Protein AF-A0A7I7JXG0-F1 (afdb_monomer_lite)

Radius of gyration: 19.84 Å; chains: 1; bounding box: 59×26×58 Å

Foldseek 3Di:
DFKFAAPCPVPDPVVLLVVLLQVLQPPPVWVKHWDDWDDDRVRRMIDTDMDGPDPVSVQSSCVRSVRGGPDDDPPDDDDDDPCNVVVCCVVPVPPPPPPDPDPPPPDD

pLDDT: mean 82.3, std 15.17, range [45.47, 96.81]

Organism: NCBI:txid39688

Structure (mmCIF, N/CA/C/O backbone):
data_AF-A0A7I7JXG0-F1
#
_entry.id   AF-A0A7I7JXG0-F1
#
loop_
_atom_site.group_PDB
_atom_site.id
_atom_site.type_symbol
_atom_site.label_atom_id
_atom_site.label_alt_id
_atom_site.label_comp_id
_atom_site.label_asym_id
_atom_site.label_entity_id
_atom_site.label_seq_id
_atom_site.pdbx_PDB_ins_code
_atom_site.Cartn_x
_atom_site.Cartn_y
_atom_site.Cartn_z
_atom_site.occupancy
_atom_site.B_iso_or_equiv
_atom_site.auth_seq_id
_atom_site.auth_comp_id
_atom_site.auth_asym_id
_atom_site.auth_atom_id
_atom_site.pdbx_PDB_model_num
ATOM 1 N N . MET A 1 1 ? -2.911 -5.698 1.571 1.00 94.81 1 MET A N 1
ATOM 2 C CA . MET A 1 1 ? -2.144 -5.043 0.491 1.00 94.81 1 MET A CA 1
ATOM 3 C C . MET A 1 1 ? -2.990 -3.926 -0.074 1.00 94.81 1 MET A C 1
ATOM 5 O O . MET A 1 1 ? -4.182 -4.143 -0.257 1.00 94.81 1 MET A O 1
ATOM 9 N N . ALA A 1 2 ? -2.398 -2.764 -0.298 1.00 96.81 2 ALA A N 1
ATOM 10 C CA . ALA A 1 2 ? -3.034 -1.638 -0.958 1.00 96.81 2 ALA A CA 1
ATOM 11 C C . ALA A 1 2 ? -2.392 -1.424 -2.329 1.00 96.81 2 ALA A C 1
ATOM 13 O O . ALA A 1 2 ? -1.179 -1.580 -2.473 1.00 96.81 2 ALA A O 1
ATOM 14 N N . GLU A 1 3 ? -3.215 -1.071 -3.301 1.00 96.19 3 GLU A N 1
ATOM 15 C CA . GLU A 1 3 ? -2.823 -0.726 -4.662 1.00 96.19 3 GLU A CA 1
ATOM 16 C C . GLU A 1 3 ? -3.266 0.714 -4.896 1.00 96.19 3 GLU A C 1
ATOM 18 O O . GLU A 1 3 ? -4.422 1.046 -4.611 1.00 96.19 3 GLU A O 1
ATOM 23 N N . CYS A 1 4 ? -2.365 1.566 -5.382 1.00 93.50 4 CYS A N 1
ATOM 24 C CA . CYS A 1 4 ? -2.734 2.900 -5.834 1.00 93.50 4 CYS A CA 1
ATOM 25 C C . CYS A 1 4 ? -2.145 3.214 -7.209 1.00 93.50 4 CYS A C 1
ATOM 27 O O . CYS A 1 4 ? -0.945 3.066 -7.452 1.00 93.50 4 CYS A O 1
ATOM 29 N N . TYR A 1 5 ? -3.017 3.646 -8.109 1.00 90.94 5 TYR A N 1
ATOM 30 C CA . TYR A 1 5 ? -2.682 4.184 -9.407 1.00 90.94 5 TYR A CA 1
ATOM 31 C C . TYR A 1 5 ? -2.262 5.643 -9.246 1.00 90.94 5 TYR A C 1
ATOM 33 O O . TYR A 1 5 ? -2.947 6.469 -8.632 1.00 90.94 5 TYR A O 1
ATOM 41 N N . ARG A 1 6 ? -1.094 5.971 -9.784 1.00 84.38 6 ARG A N 1
ATOM 42 C CA . ARG A 1 6 ? -0.509 7.303 -9.702 1.00 84.38 6 ARG A CA 1
ATOM 43 C C . ARG A 1 6 ? 0.028 7.682 -11.069 1.00 84.38 6 ARG A C 1
ATOM 45 O O . ARG A 1 6 ? 1.146 7.286 -11.404 1.00 84.38 6 ARG A O 1
ATOM 52 N N . PRO A 1 7 ? -0.743 8.470 -11.837 1.00 71.69 7 PRO A N 1
ATOM 53 C CA . PRO A 1 7 ? -0.264 8.963 -13.110 1.00 71.69 7 PRO A CA 1
ATOM 54 C C . PRO A 1 7 ? 1.039 9.724 -12.873 1.00 71.69 7 PRO A C 1
ATOM 56 O O . PRO A 1 7 ? 1.177 10.448 -11.884 1.00 71.69 7 PRO A O 1
ATOM 59 N N . GLN A 1 8 ? 2.020 9.503 -13.743 1.00 66.19 8 GLN A N 1
ATOM 60 C CA . GLN A 1 8 ? 3.384 9.978 -13.550 1.00 66.19 8 GLN A CA 1
ATOM 61 C C . GLN A 1 8 ? 4.012 9.470 -12.245 1.00 66.19 8 GLN A C 1
ATOM 63 O O . GLN A 1 8 ? 4.596 10.245 -11.491 1.00 66.19 8 GLN A O 1
ATOM 68 N N . LEU A 1 9 ? 4.044 8.151 -12.030 1.00 66.75 9 LEU A N 1
ATOM 69 C CA . LEU A 1 9 ? 4.912 7.501 -11.027 1.00 66.75 9 LEU A CA 1
ATOM 70 C C . LEU A 1 9 ? 6.431 7.686 -11.326 1.00 66.75 9 LEU A C 1
ATOM 72 O O . LEU A 1 9 ? 7.281 6.966 -10.817 1.00 66.75 9 LEU A O 1
ATOM 76 N N . ALA A 1 10 ? 6.764 8.688 -12.147 1.00 58.22 10 ALA A N 1
ATOM 77 C CA . ALA A 1 10 ? 7.995 9.473 -12.154 1.00 58.22 10 ALA A CA 1
ATOM 78 C C . ALA A 1 10 ? 7.980 10.627 -11.114 1.00 58.22 10 ALA A C 1
ATOM 80 O O . ALA A 1 10 ? 8.768 11.565 -11.227 1.00 58.22 10 ALA A O 1
ATOM 81 N N . GLY A 1 11 ? 7.044 10.596 -10.156 1.00 57.19 11 GLY A N 1
ATOM 82 C CA . GLY A 1 11 ? 6.933 11.510 -9.018 1.00 57.19 11 GLY A CA 1
ATOM 83 C C . GLY A 1 11 ? 8.067 11.329 -7.994 1.00 57.19 11 GLY A C 1
ATOM 84 O O . GLY A 1 11 ? 9.161 10.916 -8.382 1.00 57.19 11 GLY A O 1
ATOM 85 N N . PRO A 1 12 ? 7.859 11.659 -6.700 1.00 54.81 12 PRO A N 1
ATOM 86 C CA . PRO A 1 12 ? 8.923 11.572 -5.700 1.00 54.81 12 PRO A CA 1
ATOM 87 C C . PRO A 1 12 ? 9.588 10.186 -5.732 1.00 54.81 12 PRO A C 1
ATOM 89 O O . PRO A 1 12 ? 8.891 9.199 -6.001 1.00 54.81 12 PRO A O 1
ATOM 92 N N . PRO A 1 13 ? 10.915 10.092 -5.495 1.00 73.19 13 PRO A N 1
ATOM 93 C CA . PRO A 1 13 ? 11.613 8.813 -5.495 1.00 73.19 13 PRO A CA 1
ATOM 94 C C . PRO A 1 13 ? 10.839 7.822 -4.629 1.00 73.19 13 PRO A C 1
ATOM 96 O O . PRO A 1 13 ? 10.265 8.220 -3.615 1.00 73.19 13 PRO A O 1
ATOM 99 N N . LEU A 1 14 ? 10.818 6.544 -5.008 1.00 80.62 14 LEU A N 1
ATOM 100 C CA . LEU A 1 14 ? 10.136 5.495 -4.241 1.00 80.62 14 LEU A CA 1
ATOM 101 C C . LEU A 1 14 ? 10.408 5.607 -2.728 1.00 80.62 14 LEU A C 1
ATOM 103 O O . LEU A 1 14 ? 9.497 5.428 -1.925 1.00 80.62 14 LEU A O 1
ATOM 107 N N . ASP A 1 15 ? 11.625 6.002 -2.359 1.00 83.50 15 ASP A N 1
ATOM 108 C CA . ASP A 1 15 ? 12.060 6.251 -0.984 1.00 83.50 15 ASP A CA 1
ATOM 109 C C . ASP A 1 15 ? 11.230 7.313 -0.244 1.00 83.50 15 ASP A C 1
ATOM 111 O O . ASP A 1 15 ? 10.907 7.150 0.932 1.00 83.50 15 ASP A O 1
ATOM 115 N N . GLU A 1 16 ? 10.841 8.399 -0.909 1.00 86.81 16 GLU A N 1
ATOM 116 C CA . GLU A 1 16 ? 10.000 9.437 -0.314 1.00 86.81 16 GLU A CA 1
ATOM 117 C C . GLU A 1 16 ? 8.555 8.948 -0.158 1.00 86.81 16 GLU A C 1
ATOM 119 O O . GLU A 1 16 ? 7.963 9.142 0.903 1.00 86.81 16 GLU A O 1
ATOM 124 N N . ALA A 1 17 ? 8.005 8.229 -1.144 1.00 87.31 17 ALA A N 1
ATOM 125 C CA . ALA A 1 17 ? 6.694 7.589 -0.999 1.00 87.31 17 ALA A CA 1
ATOM 126 C C . ALA A 1 17 ? 6.686 6.572 0.157 1.00 87.31 17 ALA A C 1
ATOM 128 O O . ALA A 1 17 ? 5.765 6.566 0.976 1.00 87.31 17 ALA A O 1
ATOM 129 N N . MET A 1 18 ? 7.742 5.760 0.268 1.00 90.12 18 MET A N 1
ATOM 130 C CA . MET A 1 18 ? 7.954 4.844 1.389 1.00 90.12 18 MET A CA 1
ATOM 131 C C . MET A 1 18 ? 8.030 5.595 2.717 1.00 90.12 18 MET A C 1
ATOM 133 O O . MET A 1 18 ? 7.368 5.194 3.667 1.00 90.12 18 MET A O 1
ATOM 137 N N . THR A 1 19 ? 8.763 6.709 2.773 1.00 91.94 19 THR A N 1
ATOM 138 C CA . THR A 1 19 ? 8.884 7.542 3.979 1.00 91.94 19 THR A CA 1
ATOM 139 C C . THR A 1 19 ? 7.525 8.083 4.426 1.00 91.94 19 THR A C 1
ATOM 141 O O . THR A 1 19 ? 7.181 7.979 5.601 1.00 91.94 19 THR A O 1
ATOM 144 N N . GLN A 1 20 ? 6.714 8.620 3.509 1.00 92.44 20 GLN A N 1
ATOM 145 C CA . GLN A 1 20 ? 5.378 9.134 3.844 1.00 92.44 20 GLN A CA 1
ATOM 146 C C . GLN A 1 20 ? 4.433 8.026 4.322 1.00 92.44 20 GLN A C 1
ATOM 148 O O . GLN A 1 20 ? 3.683 8.217 5.280 1.00 92.44 20 GLN A O 1
ATOM 153 N N . LEU A 1 21 ? 4.472 6.857 3.676 1.00 93.81 21 LEU A N 1
ATOM 154 C CA . LEU A 1 21 ? 3.667 5.702 4.074 1.00 93.81 21 LEU A CA 1
ATOM 155 C C . LEU A 1 21 ? 4.082 5.158 5.443 1.00 93.81 21 LEU A C 1
ATOM 157 O O . LEU A 1 21 ? 3.214 4.836 6.253 1.00 93.81 21 LEU A O 1
ATOM 161 N N . ASP A 1 22 ? 5.383 5.079 5.712 1.00 94.06 22 ASP A N 1
ATOM 162 C CA . ASP A 1 22 ? 5.912 4.594 6.984 1.00 94.06 22 ASP A CA 1
ATOM 163 C C . ASP A 1 22 ? 5.574 5.555 8.131 1.00 94.06 22 ASP A C 1
ATOM 165 O O . ASP A 1 22 ? 5.033 5.135 9.153 1.00 94.06 22 ASP A O 1
ATOM 169 N N . LEU A 1 23 ? 5.748 6.866 7.923 1.00 94.06 23 LEU A N 1
ATOM 170 C CA . LEU A 1 23 ? 5.334 7.897 8.882 1.00 94.06 23 LEU A CA 1
ATOM 171 C C . LEU A 1 23 ? 3.828 7.847 9.175 1.00 94.06 23 LEU A C 1
ATOM 173 O O . LEU A 1 23 ? 3.412 7.953 10.331 1.00 94.06 23 LEU A O 1
ATOM 177 N N . ALA A 1 24 ? 2.997 7.667 8.146 1.00 94.25 24 ALA A N 1
ATOM 178 C CA . ALA A 1 24 ? 1.552 7.555 8.317 1.00 94.25 24 ALA A CA 1
ATOM 179 C C . ALA A 1 24 ? 1.151 6.277 9.075 1.00 94.25 24 ALA A C 1
ATOM 181 O O . ALA A 1 24 ? 0.228 6.325 9.895 1.00 94.25 24 ALA A O 1
ATOM 182 N N . ALA A 1 25 ? 1.845 5.160 8.831 1.00 92.94 25 ALA A N 1
ATOM 183 C CA . ALA A 1 25 ? 1.635 3.889 9.523 1.00 92.94 25 ALA A CA 1
ATOM 184 C C . ALA A 1 25 ? 2.106 3.934 10.985 1.00 92.94 25 ALA A C 1
ATOM 186 O O . ALA A 1 25 ? 1.422 3.416 11.862 1.00 92.94 25 ALA A O 1
ATOM 187 N N . ALA A 1 26 ? 3.214 4.622 11.270 1.00 87.94 26 ALA A N 1
ATOM 188 C CA . ALA A 1 26 ? 3.764 4.780 12.617 1.00 87.94 26 ALA A CA 1
ATOM 189 C C . ALA A 1 26 ? 2.843 5.557 13.581 1.00 87.94 26 ALA A C 1
ATOM 191 O O . ALA A 1 26 ? 3.073 5.567 14.790 1.00 87.94 26 ALA A O 1
ATOM 192 N N . SER A 1 27 ? 1.782 6.195 13.077 1.00 84.06 27 SER A N 1
ATOM 193 C CA . SER A 1 27 ? 0.753 6.813 13.912 1.00 84.06 27 SER A CA 1
ATOM 194 C C . SER A 1 27 ? 0.027 5.762 14.763 1.00 84.06 27 SER A C 1
ATOM 196 O O . SER A 1 27 ? -0.675 4.899 14.226 1.00 84.06 27 SER A O 1
ATOM 198 N N . GLU A 1 28 ? 0.108 5.900 16.095 1.00 74.12 28 GLU A N 1
ATOM 199 C CA . GLU A 1 28 ? -0.549 5.008 17.072 1.00 74.12 28 GLU A CA 1
ATOM 200 C C . GLU A 1 28 ? -2.045 4.803 16.799 1.00 74.12 28 GLU A C 1
ATOM 202 O O . GLU A 1 28 ? -2.581 3.725 17.038 1.00 74.12 28 GLU A O 1
ATOM 207 N N . ALA A 1 29 ? -2.713 5.812 16.232 1.00 77.31 29 ALA A N 1
ATOM 208 C CA . ALA A 1 29 ? -4.133 5.769 15.900 1.00 77.31 29 ALA A CA 1
ATOM 209 C C . ALA A 1 29 ? -4.512 4.666 14.895 1.00 77.31 29 ALA A C 1
ATOM 211 O O . ALA A 1 29 ? -5.673 4.271 14.850 1.00 77.31 29 ALA A O 1
ATOM 212 N N . THR A 1 30 ? -3.574 4.195 14.068 1.00 81.50 30 THR A N 1
ATOM 213 C CA . THR A 1 30 ? -3.866 3.203 13.019 1.00 81.50 30 THR A CA 1
ATOM 214 C C . THR A 1 30 ? -3.528 1.777 13.445 1.00 81.50 30 THR A C 1
ATOM 216 O O . THR A 1 30 ? -4.125 0.826 12.934 1.00 81.50 30 THR A O 1
ATOM 219 N N . GLY A 1 31 ? -2.552 1.623 14.350 1.00 87.25 31 GLY A N 1
ATOM 220 C CA . GLY A 1 31 ? -1.952 0.335 14.692 1.00 87.25 31 GLY A CA 1
ATOM 221 C C . GLY A 1 31 ? -1.351 -0.405 13.492 1.00 87.25 31 GLY A C 1
ATOM 222 O O . GLY A 1 31 ? -1.098 -1.598 13.596 1.00 87.25 31 GLY A O 1
ATOM 223 N N . ALA A 1 32 ? -1.169 0.245 12.342 1.00 93.38 32 ALA A N 1
ATOM 224 C CA . ALA A 1 32 ? -0.660 -0.385 11.134 1.00 93.38 32 ALA A CA 1
ATOM 225 C C . ALA A 1 32 ? 0.873 -0.323 11.079 1.00 93.38 32 ALA A C 1
ATOM 227 O O . ALA A 1 32 ? 1.518 0.456 11.774 1.00 93.38 32 ALA A O 1
ATOM 228 N N . ARG A 1 33 ? 1.475 -1.165 10.241 1.00 94.19 33 ARG A N 1
ATOM 229 C CA . ARG A 1 33 ? 2.908 -1.150 9.931 1.00 94.19 33 ARG A CA 1
ATOM 230 C C . ARG A 1 33 ? 3.098 -1.392 8.449 1.00 94.19 33 ARG A C 1
ATOM 232 O O . ARG A 1 33 ? 2.538 -2.354 7.919 1.00 94.19 33 ARG A O 1
ATOM 239 N N . LEU A 1 34 ? 3.892 -0.553 7.795 1.00 94.75 34 LEU A N 1
ATOM 240 C CA . LEU A 1 34 ? 4.338 -0.810 6.432 1.00 94.75 34 LEU A CA 1
ATOM 241 C C . LEU A 1 34 ? 5.379 -1.9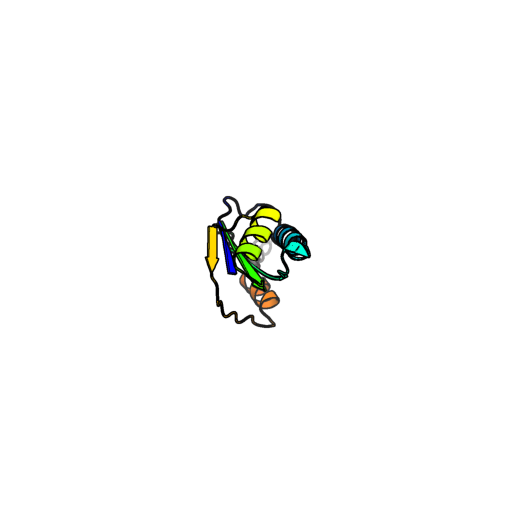40 6.461 1.00 94.75 34 LEU A C 1
ATOM 243 O O . LEU A 1 34 ? 6.310 -1.909 7.259 1.00 94.75 34 LEU A O 1
ATOM 247 N N . LEU A 1 35 ? 5.195 -2.968 5.632 1.00 92.44 35 LEU A N 1
ATOM 248 C CA . LEU A 1 35 ? 6.095 -4.126 5.560 1.00 92.44 35 LEU A CA 1
ATOM 249 C C . LEU A 1 35 ? 7.004 -4.066 4.335 1.00 92.44 35 LEU A C 1
ATOM 251 O O . LEU A 1 35 ? 8.189 -4.365 4.435 1.00 92.44 35 LEU A O 1
ATOM 255 N N . PHE A 1 36 ? 6.453 -3.703 3.178 1.00 88.19 36 PHE A N 1
ATOM 256 C CA . PHE A 1 36 ? 7.227 -3.431 1.970 1.00 88.19 36 PHE A CA 1
ATOM 257 C C . PHE A 1 36 ? 6.405 -2.600 0.984 1.00 88.19 36 PHE A C 1
ATOM 259 O O . PHE A 1 36 ? 5.174 -2.571 1.060 1.00 88.19 36 PHE A O 1
ATOM 266 N N . THR A 1 37 ? 7.095 -1.984 0.024 1.00 90.75 37 THR A N 1
ATOM 267 C C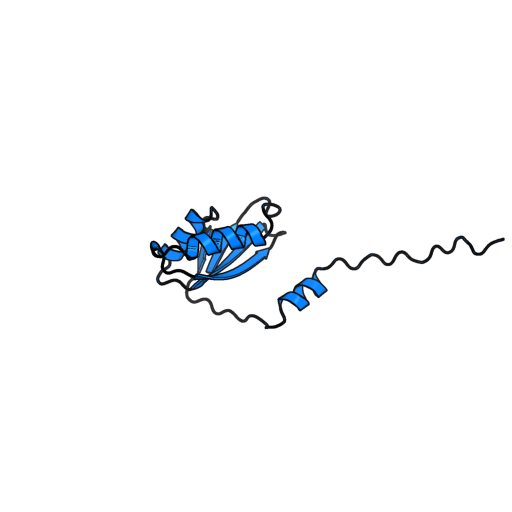A . THR A 1 37 ? 6.477 -1.308 -1.121 1.00 90.75 37 THR A CA 1
ATOM 268 C C . THR A 1 37 ? 7.132 -1.777 -2.421 1.00 90.75 37 THR A C 1
ATOM 270 O O . THR A 1 37 ? 8.343 -1.984 -2.464 1.00 90.75 37 THR A O 1
ATOM 273 N N . VAL A 1 38 ? 6.341 -1.967 -3.475 1.00 88.69 38 VAL A N 1
ATOM 274 C CA . VAL A 1 38 ? 6.799 -2.229 -4.844 1.00 88.69 38 VAL A CA 1
ATOM 275 C C . VAL A 1 38 ? 6.209 -1.169 -5.756 1.00 88.69 38 VAL A C 1
ATOM 277 O O . VAL A 1 38 ? 5.015 -0.891 -5.719 1.00 88.69 38 VAL A O 1
ATOM 280 N N . CYS A 1 39 ? 7.057 -0.596 -6.595 1.00 87.56 39 CYS A N 1
ATOM 281 C CA . CYS A 1 39 ? 6.678 0.382 -7.597 1.00 87.56 39 CYS A CA 1
ATOM 282 C C . CYS A 1 39 ? 6.763 -0.268 -8.976 1.00 87.56 39 CYS A C 1
ATOM 284 O O . CYS A 1 39 ? 7.783 -0.879 -9.302 1.00 87.56 39 CYS A O 1
ATOM 286 N N . ALA A 1 40 ? 5.706 -0.131 -9.773 1.00 86.94 40 ALA A N 1
ATOM 287 C CA . ALA A 1 40 ? 5.677 -0.486 -11.185 1.00 86.94 40 ALA A CA 1
ATOM 288 C C . ALA A 1 40 ? 5.545 0.812 -12.004 1.00 86.94 40 ALA A C 1
ATOM 290 O O . ALA A 1 40 ? 4.429 1.218 -12.321 1.00 86.94 40 ALA A O 1
ATOM 291 N N . PRO A 1 41 ? 6.658 1.501 -12.338 1.00 82.56 41 PRO A N 1
ATOM 292 C CA . PRO A 1 41 ? 6.604 2.831 -12.950 1.00 82.56 41 PRO A CA 1
ATOM 293 C C . PRO A 1 41 ? 5.909 2.862 -14.311 1.00 82.56 41 PRO A C 1
ATOM 295 O O . PRO A 1 41 ? 5.253 3.843 -14.635 1.00 82.56 41 PRO A O 1
ATOM 298 N N . VAL A 1 42 ? 6.054 1.792 -15.100 1.00 83.88 42 VAL A N 1
ATOM 299 C CA . VAL A 1 42 ? 5.441 1.668 -16.434 1.00 83.88 42 VAL A CA 1
ATOM 300 C C . VAL A 1 42 ? 3.925 1.536 -16.336 1.00 83.88 42 VAL A C 1
ATOM 302 O O . VAL A 1 42 ? 3.209 2.124 -17.139 1.00 83.88 42 VAL A O 1
ATOM 305 N N . ASP A 1 43 ? 3.458 0.788 -15.339 1.00 87.00 43 ASP A N 1
ATOM 306 C CA . ASP A 1 43 ? 2.032 0.575 -15.093 1.00 87.00 43 ASP A CA 1
ATOM 307 C C . ASP A 1 43 ? 1.431 1.693 -14.230 1.00 87.00 43 ASP A C 1
ATOM 309 O O . ASP A 1 43 ? 0.223 1.726 -14.019 1.00 87.00 43 ASP A O 1
ATOM 313 N N . GLU A 1 44 ? 2.274 2.606 -13.730 1.00 89.38 44 GLU A N 1
ATOM 314 C CA . GLU A 1 44 ? 1.896 3.710 -12.849 1.00 89.38 44 GLU A CA 1
ATOM 315 C C . GLU A 1 44 ? 1.185 3.231 -11.569 1.00 89.38 44 GLU A C 1
ATOM 317 O O . GLU A 1 44 ? 0.306 3.909 -11.040 1.00 89.38 44 GLU A O 1
ATOM 322 N N . VAL A 1 45 ? 1.577 2.065 -11.040 1.00 90.69 45 VAL A N 1
ATOM 323 C CA . VAL A 1 45 ? 0.992 1.488 -9.817 1.00 90.69 45 VAL A CA 1
ATOM 324 C C . VAL A 1 45 ? 2.027 1.351 -8.704 1.00 90.69 45 VAL A C 1
ATOM 326 O O . VAL A 1 45 ? 3.134 0.842 -8.907 1.00 90.69 45 VAL A O 1
ATOM 329 N N . LEU A 1 46 ? 1.635 1.754 -7.496 1.00 92.12 46 LEU A N 1
ATOM 330 C CA . LEU A 1 46 ? 2.342 1.474 -6.253 1.00 92.12 46 LEU A CA 1
ATOM 331 C C . LEU A 1 46 ? 1.586 0.401 -5.460 1.00 92.12 46 LEU A C 1
ATOM 333 O O . LEU A 1 46 ? 0.390 0.525 -5.188 1.00 92.12 46 LEU A O 1
ATOM 337 N N . TYR A 1 47 ? 2.306 -0.640 -5.063 1.00 94.00 47 TYR A N 1
ATOM 338 C CA . TYR A 1 47 ? 1.815 -1.729 -4.232 1.00 94.00 47 TYR A CA 1
ATOM 339 C C . TYR A 1 47 ? 2.445 -1.626 -2.851 1.00 94.00 47 TYR A C 1
ATOM 341 O O . TYR A 1 47 ? 3.665 -1.712 -2.726 1.00 94.00 47 TYR A O 1
ATOM 349 N N . SER A 1 48 ? 1.629 -1.516 -1.809 1.00 94.75 48 SER A N 1
ATOM 350 C CA . SER A 1 48 ? 2.106 -1.414 -0.427 1.00 94.75 48 SER A CA 1
ATOM 351 C C . SER A 1 48 ? 1.525 -2.543 0.417 1.00 94.75 48 SER A C 1
ATOM 353 O O . SER A 1 48 ? 0.303 -2.729 0.505 1.00 94.75 48 SER A O 1
ATOM 355 N N . LEU A 1 49 ? 2.393 -3.333 1.050 1.00 95.50 49 LEU A N 1
ATOM 356 C CA . LEU A 1 49 ? 1.972 -4.357 1.998 1.00 95.50 49 LEU A CA 1
ATOM 357 C C . LEU A 1 49 ? 2.032 -3.807 3.417 1.00 95.50 49 LEU A C 1
ATOM 359 O O . LEU A 1 49 ? 3.048 -3.268 3.845 1.00 95.50 49 LEU A O 1
ATOM 363 N N . PHE A 1 50 ? 0.953 -4.035 4.159 1.00 95.06 50 PHE A N 1
ATOM 364 C CA . PHE A 1 50 ? 0.836 -3.647 5.553 1.00 95.06 50 PHE A CA 1
ATOM 365 C C . PHE A 1 50 ? 0.505 -4.855 6.415 1.00 95.06 50 PHE A C 1
ATOM 367 O O . PHE A 1 50 ? -0.275 -5.718 6.003 1.00 95.06 50 PHE A O 1
ATOM 374 N N . TRP A 1 51 ? 1.021 -4.849 7.640 1.00 94.69 51 TRP A N 1
ATOM 375 C CA . TRP A 1 51 ? 0.299 -5.447 8.752 1.00 94.69 51 TRP A CA 1
ATOM 376 C C . TRP A 1 51 ? -0.650 -4.391 9.316 1.00 94.69 51 TRP A C 1
ATOM 378 O O . TRP A 1 51 ? -0.250 -3.246 9.511 1.00 94.69 51 TRP A O 1
ATOM 388 N N . ALA A 1 52 ? -1.903 -4.752 9.563 1.00 94.50 52 ALA A N 1
ATOM 389 C CA . ALA A 1 52 ? -2.887 -3.837 10.120 1.00 94.50 52 ALA A CA 1
ATOM 390 C C . ALA A 1 52 ? -3.987 -4.617 10.852 1.00 94.50 52 ALA A C 1
ATOM 392 O O . ALA A 1 52 ? -4.279 -5.753 10.465 1.00 94.50 52 ALA A O 1
ATOM 393 N N . PRO A 1 53 ? -4.622 -4.017 11.873 1.00 93.56 53 PRO A N 1
ATOM 394 C CA . PRO A 1 53 ? -5.718 -4.654 12.598 1.00 93.56 53 PRO A CA 1
ATOM 395 C C . PRO A 1 53 ? -7.021 -4.699 11.787 1.00 93.56 53 PRO A C 1
ATOM 397 O O . PRO A 1 53 ? -7.878 -5.534 12.065 1.00 93.56 53 PRO A O 1
ATOM 400 N N . SER A 1 54 ? -7.182 -3.823 10.790 1.00 93.00 54 SER A N 1
ATOM 401 C CA . SER A 1 54 ? -8.358 -3.795 9.922 1.00 93.00 54 SER A CA 1
ATOM 402 C C . SER A 1 54 ? -8.061 -3.196 8.544 1.00 93.00 54 SER A C 1
ATOM 404 O O . SER A 1 54 ? -6.990 -2.629 8.300 1.00 93.00 54 SER A O 1
ATOM 406 N N . LEU A 1 55 ? -9.027 -3.326 7.631 1.00 94.69 55 LEU A N 1
ATOM 407 C CA . LEU A 1 55 ? -8.968 -2.707 6.308 1.00 94.69 55 LEU A CA 1
ATOM 408 C C . LEU A 1 55 ? -9.030 -1.177 6.408 1.00 94.69 55 LEU A C 1
ATOM 410 O O . LEU A 1 55 ? -8.308 -0.489 5.687 1.00 94.69 55 LEU A O 1
ATOM 414 N N . GLU A 1 56 ? -9.837 -0.639 7.324 1.00 94.19 56 GLU A N 1
ATOM 415 C CA . GLU A 1 56 ? -9.976 0.803 7.542 1.00 94.19 56 GLU A CA 1
ATOM 416 C C . GLU A 1 56 ? -8.653 1.443 7.968 1.00 94.19 56 GLU A C 1
ATOM 418 O O . GLU A 1 56 ? -8.326 2.524 7.479 1.00 94.19 56 GLU A O 1
ATOM 423 N N . SER A 1 57 ? -7.853 0.761 8.799 1.00 95.12 57 SER A N 1
ATOM 424 C CA . SER A 1 57 ? -6.511 1.232 9.161 1.00 95.12 57 SER A CA 1
ATOM 425 C C . SER A 1 57 ? -5.629 1.425 7.927 1.00 95.12 57 SER A C 1
ATOM 427 O O . SER A 1 57 ? -4.954 2.445 7.812 1.00 95.12 57 SER A O 1
ATOM 429 N N . VAL A 1 58 ? -5.658 0.488 6.971 1.00 96.06 58 VAL A N 1
ATOM 430 C CA . VAL A 1 58 ? -4.874 0.592 5.726 1.00 96.06 58 VAL A CA 1
ATOM 431 C C . VAL A 1 58 ? -5.353 1.768 4.879 1.00 96.06 58 VAL A C 1
ATOM 433 O O . VAL A 1 58 ? -4.539 2.575 4.435 1.00 96.06 58 VAL A O 1
ATOM 436 N N . VAL A 1 59 ? -6.669 1.908 4.700 1.00 95.62 59 VAL A N 1
ATOM 437 C CA . VAL A 1 59 ? -7.259 3.030 3.952 1.00 95.62 59 VAL A CA 1
ATOM 438 C C . V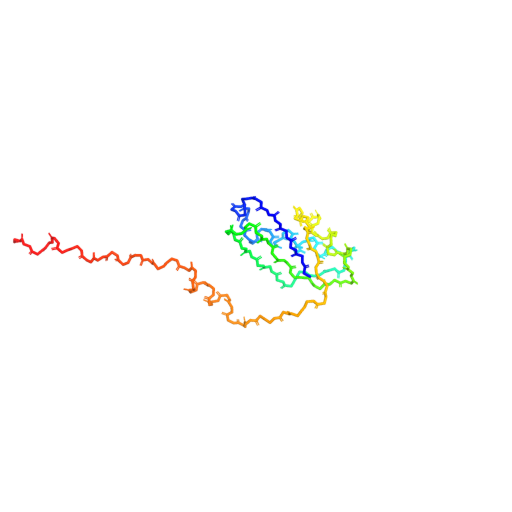AL A 1 59 ? -6.866 4.369 4.581 1.00 95.62 59 VAL A C 1
ATOM 440 O O . VAL A 1 59 ? -6.475 5.295 3.869 1.00 95.62 59 VAL A O 1
ATOM 443 N N . GLN A 1 60 ? -6.907 4.466 5.911 1.00 95.19 60 GLN A N 1
ATOM 444 C CA . GLN A 1 60 ? -6.546 5.678 6.639 1.00 95.19 60 GLN A CA 1
ATOM 445 C C . GLN A 1 60 ? -5.056 6.020 6.505 1.00 95.19 60 GLN A C 1
ATOM 447 O O . GLN A 1 60 ? -4.726 7.190 6.307 1.00 95.19 60 GLN A O 1
ATOM 452 N N . VAL A 1 61 ? -4.163 5.028 6.588 1.00 96.25 61 VAL A N 1
ATOM 453 C CA . VAL A 1 61 ? -2.719 5.216 6.363 1.00 96.25 61 VAL A CA 1
ATOM 454 C C . VAL A 1 61 ? -2.461 5.738 4.955 1.00 96.25 61 VAL A C 1
ATOM 456 O O . VAL A 1 61 ? -1.834 6.783 4.796 1.00 96.25 61 VAL A O 1
ATOM 459 N N . CYS A 1 62 ? -2.997 5.056 3.943 1.00 95.25 62 CYS A N 1
ATOM 460 C CA . CYS A 1 62 ? -2.866 5.429 2.537 1.00 95.25 62 CYS A CA 1
ATOM 461 C C . CYS A 1 62 ? -3.351 6.864 2.276 1.00 95.25 62 CYS A C 1
ATOM 463 O O . CYS A 1 62 ? -2.629 7.669 1.688 1.00 95.25 62 CYS A O 1
ATOM 465 N N . ALA A 1 63 ? -4.532 7.227 2.787 1.00 94.50 63 ALA A N 1
ATOM 466 C CA . ALA A 1 63 ? -5.068 8.579 2.658 1.00 94.50 63 ALA A CA 1
ATOM 467 C C . ALA A 1 63 ? -4.172 9.637 3.328 1.00 94.50 63 ALA A C 1
ATOM 469 O O . ALA A 1 63 ? -3.900 10.678 2.731 1.00 94.50 63 ALA A O 1
ATOM 470 N N . ARG A 1 64 ? -3.674 9.370 4.543 1.00 93.69 64 ARG A N 1
ATOM 471 C CA . ARG A 1 64 ? -2.792 10.289 5.288 1.00 93.69 64 ARG A CA 1
ATOM 472 C C . ARG A 1 64 ? -1.429 10.475 4.634 1.00 93.69 64 ARG A C 1
ATOM 474 O O . ARG A 1 64 ? -0.908 11.582 4.649 1.00 93.69 64 ARG A O 1
ATOM 481 N N . ALA A 1 65 ? -0.883 9.417 4.045 1.00 92.62 65 ALA A N 1
ATOM 482 C CA . ALA A 1 65 ? 0.368 9.471 3.299 1.00 92.62 65 ALA A CA 1
ATOM 483 C C . ALA A 1 65 ? 0.229 10.215 1.957 1.00 92.62 65 ALA A C 1
ATOM 485 O O . ALA A 1 65 ? 1.216 10.411 1.256 1.00 92.62 65 ALA A O 1
ATOM 486 N N . GLY A 1 66 ? -0.992 10.606 1.569 1.00 92.06 66 GLY A N 1
ATOM 487 C CA . GLY A 1 66 ? -1.277 11.242 0.287 1.00 92.06 66 GLY A CA 1
ATOM 488 C C . GLY A 1 66 ? -1.402 10.257 -0.876 1.00 92.06 66 GLY A C 1
ATOM 489 O O . GLY A 1 66 ? -1.516 10.703 -2.015 1.00 92.06 66 GLY A O 1
ATOM 490 N N . PHE A 1 67 ? -1.417 8.948 -0.611 1.00 91.94 67 PHE A N 1
ATOM 491 C CA . PHE A 1 67 ? -1.522 7.858 -1.587 1.00 91.94 67 PHE A CA 1
ATOM 492 C C . PHE A 1 67 ? -2.809 7.050 -1.347 1.00 91.94 67 PHE A C 1
ATOM 494 O O . PHE A 1 67 ? -2.723 5.914 -0.877 1.00 91.94 67 PHE A O 1
ATOM 501 N N . PRO A 1 68 ? -4.005 7.619 -1.600 1.00 93.69 68 PRO A N 1
ATOM 502 C CA . PRO A 1 68 ? -5.263 6.908 -1.382 1.00 93.69 68 PRO A CA 1
ATOM 503 C C . PRO A 1 68 ? -5.285 5.601 -2.183 1.00 93.69 68 PRO A C 1
ATOM 505 O O . PRO A 1 68 ? -4.88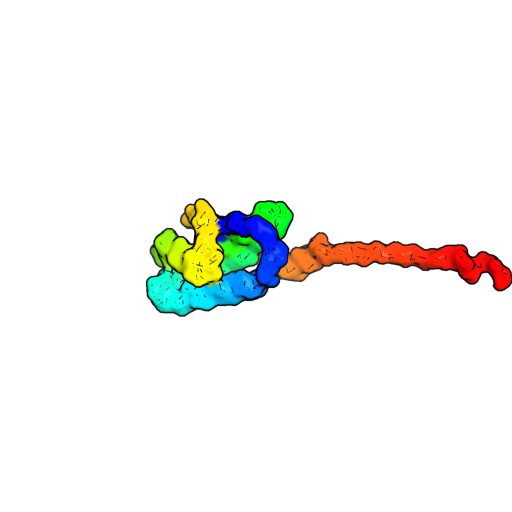0 5.575 -3.341 1.00 93.69 68 PRO A O 1
ATOM 508 N N . ALA A 1 69 ? -5.718 4.515 -1.541 1.00 94.94 69 ALA A N 1
ATOM 509 C CA . ALA A 1 69 ? -5.749 3.198 -2.164 1.00 94.94 69 ALA A CA 1
ATOM 510 C C . ALA A 1 69 ? -6.956 3.074 -3.102 1.00 94.94 69 ALA A C 1
ATOM 512 O O . ALA A 1 69 ? -8.090 3.287 -2.673 1.00 94.94 69 ALA A O 1
ATOM 513 N N . ASP A 1 70 ? -6.718 2.661 -4.343 1.00 95.88 70 ASP A N 1
ATOM 514 C CA . ASP A 1 70 ? -7.768 2.325 -5.309 1.00 95.88 70 ASP A CA 1
ATOM 515 C C . ASP A 1 70 ? -8.336 0.929 -5.044 1.00 95.88 70 ASP A C 1
ATOM 517 O O . ASP A 1 70 ? -9.524 0.665 -5.241 1.00 95.88 70 ASP A O 1
ATOM 521 N N . ARG A 1 71 ? -7.489 0.022 -4.550 1.00 96.19 71 ARG A N 1
ATOM 522 C CA . ARG A 1 71 ? -7.879 -1.328 -4.147 1.00 96.19 71 ARG A CA 1
ATOM 523 C C . ARG A 1 71 ? -7.159 -1.733 -2.871 1.00 96.19 71 ARG A C 1
ATOM 525 O O . ARG A 1 71 ? -5.962 -1.509 -2.709 1.00 96.19 71 ARG A O 1
ATOM 532 N N . VAL A 1 72 ? -7.893 -2.396 -1.978 1.00 96.81 72 VAL A N 1
ATOM 533 C CA . VAL A 1 72 ? -7.331 -3.053 -0.794 1.00 96.81 72 VAL A CA 1
ATOM 534 C C . VAL A 1 72 ? -7.706 -4.531 -0.812 1.00 96.81 72 VAL A C 1
ATOM 536 O O . VAL A 1 72 ? -8.878 -4.889 -0.889 1.00 96.81 72 VAL A O 1
ATOM 539 N N . SER A 1 73 ? -6.693 -5.387 -0.726 1.00 95.38 73 SER A N 1
ATOM 540 C CA . SER A 1 73 ? -6.820 -6.845 -0.695 1.00 95.38 73 SER A CA 1
ATOM 541 C C . SER A 1 73 ? -6.393 -7.375 0.679 1.00 95.38 73 SER A C 1
ATOM 543 O O . SER A 1 73 ? -5.311 -7.035 1.175 1.00 95.38 73 SER A O 1
ATOM 545 N N . VAL A 1 74 ? -7.239 -8.200 1.301 1.00 95.38 74 VAL A N 1
ATOM 546 C CA . VAL A 1 74 ? -7.010 -8.829 2.619 1.00 95.38 74 VAL A CA 1
ATOM 547 C C . VAL A 1 74 ? -6.531 -10.276 2.467 1.00 95.38 74 VAL A C 1
ATOM 549 O O . VAL A 1 74 ? -6.771 -10.890 1.433 1.00 95.38 74 VAL A O 1
ATOM 552 N N . GLY A 1 75 ? -5.855 -10.821 3.486 1.00 92.62 75 GLY A N 1
ATOM 553 C CA . GLY A 1 75 ? -5.395 -12.220 3.474 1.00 92.62 75 GLY A CA 1
ATOM 554 C C . GLY A 1 75 ? -4.318 -12.517 2.424 1.00 92.62 75 GLY A C 1
ATOM 555 O O . GLY A 1 75 ? -4.333 -13.578 1.814 1.00 92.62 75 GLY A O 1
ATOM 556 N N . VAL A 1 76 ? -3.422 -11.559 2.170 1.00 91.38 76 VAL A N 1
ATOM 557 C CA . VAL A 1 76 ? -2.369 -11.693 1.154 1.00 91.38 76 VAL A CA 1
ATOM 558 C C . VAL A 1 76 ? -1.176 -12.460 1.715 1.00 91.38 76 VAL A C 1
ATOM 560 O O . VAL A 1 76 ? -0.577 -12.031 2.700 1.00 91.38 76 VAL A O 1
ATOM 563 N N . ASP A 1 77 ? -0.789 -13.532 1.027 1.00 91.06 77 ASP A N 1
ATOM 564 C CA . ASP A 1 77 ? 0.470 -14.238 1.252 1.00 91.06 77 ASP A CA 1
ATOM 565 C C . ASP A 1 77 ? 1.582 -13.645 0.378 1.00 91.06 77 ASP A C 1
ATOM 567 O O . ASP A 1 77 ? 1.461 -13.576 -0.846 1.00 91.06 77 ASP A O 1
ATOM 571 N N . ALA A 1 78 ? 2.695 -13.248 0.997 1.00 87.62 78 ALA A N 1
ATOM 572 C CA . ALA A 1 78 ? 3.858 -12.706 0.298 1.00 87.62 78 ALA A CA 1
ATOM 573 C C . ALA A 1 78 ? 5.095 -13.580 0.533 1.00 87.62 78 ALA A C 1
ATOM 575 O O . ALA A 1 78 ? 5.414 -13.941 1.666 1.00 87.62 78 ALA A O 1
ATOM 576 N N . ARG A 1 79 ? 5.832 -13.893 -0.541 1.00 89.75 79 ARG A N 1
ATOM 577 C CA . ARG A 1 79 ? 7.156 -14.525 -0.462 1.00 89.75 79 ARG A CA 1
ATOM 578 C C . ARG A 1 79 ? 8.202 -13.579 -1.023 1.00 89.75 79 ARG A C 1
ATOM 580 O O . ARG A 1 79 ? 8.232 -13.329 -2.223 1.00 89.75 79 ARG A O 1
ATOM 587 N N . ILE A 1 80 ? 9.057 -13.071 -0.142 1.00 84.06 80 ILE A N 1
ATOM 588 C CA . ILE A 1 80 ? 10.122 -12.130 -0.489 1.00 84.06 80 ILE A CA 1
ATOM 589 C C . ILE A 1 80 ? 11.445 -12.885 -0.431 1.00 84.06 80 ILE A C 1
ATOM 591 O O . ILE A 1 80 ? 11.782 -13.493 0.585 1.00 84.06 80 ILE A O 1
ATOM 595 N N . ASN A 1 81 ? 12.184 -12.882 -1.538 1.00 87.75 81 ASN A N 1
ATOM 596 C CA . ASN A 1 81 ? 13.517 -13.469 -1.569 1.00 87.75 81 ASN A CA 1
ATOM 597 C C . ASN A 1 81 ? 14.491 -12.552 -0.813 1.00 87.75 81 ASN A C 1
ATOM 599 O O . ASN A 1 81 ? 14.538 -11.356 -1.087 1.00 87.75 81 ASN A O 1
ATOM 603 N N . ALA A 1 82 ? 15.303 -13.112 0.087 1.00 82.44 82 ALA A N 1
ATOM 604 C CA . ALA A 1 82 ? 16.306 -12.363 0.846 1.00 82.44 82 ALA A CA 1
ATOM 605 C C . ALA A 1 82 ? 17.317 -11.610 -0.044 1.00 82.44 82 ALA A C 1
ATOM 607 O O . ALA A 1 82 ? 17.884 -10.616 0.392 1.00 82.44 82 ALA A O 1
ATOM 608 N N . ASN A 1 83 ? 17.519 -12.047 -1.293 1.00 85.06 83 ASN A N 1
ATOM 609 C CA . ASN A 1 83 ? 18.408 -11.395 -2.260 1.00 85.06 83 ASN A CA 1
ATOM 610 C C . ASN A 1 83 ? 17.658 -10.572 -3.328 1.00 85.06 83 ASN A C 1
ATOM 612 O O . ASN A 1 83 ? 18.192 -10.328 -4.415 1.00 85.06 83 ASN A O 1
ATOM 616 N N . ALA A 1 84 ? 16.396 -10.205 -3.073 1.00 81.25 84 ALA A N 1
ATOM 617 C CA . ALA A 1 84 ? 15.553 -9.515 -4.048 1.00 81.25 84 ALA A CA 1
ATOM 618 C C . ALA A 1 84 ? 16.161 -8.181 -4.498 1.00 81.25 84 ALA A C 1
ATOM 620 O O . ALA A 1 84 ? 16.240 -7.943 -5.697 1.00 81.25 84 ALA A O 1
ATOM 621 N N . GLU A 1 85 ? 16.657 -7.359 -3.571 1.00 76.44 85 GLU A N 1
ATOM 622 C CA . GLU A 1 85 ? 17.254 -6.053 -3.884 1.00 76.44 85 GLU A CA 1
ATOM 623 C C . GLU A 1 85 ? 18.429 -6.175 -4.866 1.00 76.44 85 GLU A C 1
ATOM 625 O O . GLU A 1 85 ? 18.405 -5.591 -5.949 1.00 76.44 85 GLU A O 1
ATOM 630 N N . ALA A 1 86 ? 19.423 -7.008 -4.541 1.00 77.50 86 ALA A N 1
ATOM 631 C CA . ALA A 1 86 ? 20.581 -7.228 -5.404 1.00 77.50 86 ALA A CA 1
ATOM 632 C C . ALA A 1 86 ? 20.183 -7.803 -6.775 1.00 77.50 86 ALA A C 1
ATOM 634 O O . ALA A 1 86 ? 20.753 -7.432 -7.802 1.00 77.50 86 ALA A O 1
ATOM 635 N N . SER A 1 87 ? 19.181 -8.688 -6.804 1.00 79.44 87 SER A N 1
ATOM 636 C CA . SER A 1 87 ? 18.674 -9.282 -8.046 1.00 79.44 87 SER A CA 1
ATOM 637 C C . SER A 1 87 ? 17.944 -8.255 -8.918 1.00 79.44 87 SER A C 1
ATOM 639 O O . SER A 1 87 ? 18.119 -8.259 -10.135 1.00 79.44 87 SER A O 1
ATOM 641 N N . LEU A 1 88 ? 17.167 -7.352 -8.311 1.00 73.12 88 LEU A N 1
ATOM 642 C CA . LEU A 1 88 ? 16.472 -6.262 -9.001 1.00 73.12 88 LEU A CA 1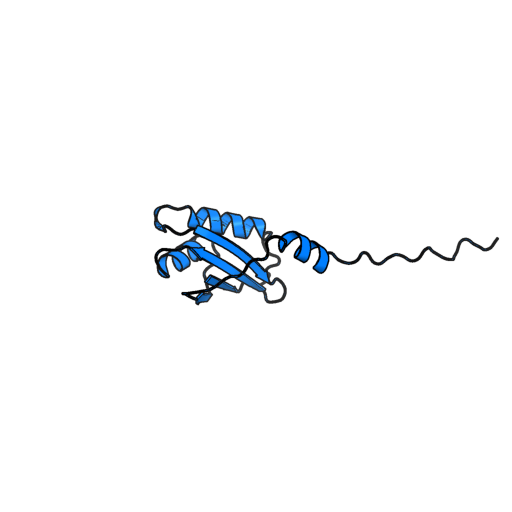
ATOM 643 C C . LEU A 1 88 ? 17.469 -5.249 -9.568 1.00 73.12 88 LEU A C 1
ATOM 645 O O . LEU A 1 88 ? 17.386 -4.915 -10.747 1.00 73.12 88 LEU A O 1
ATOM 649 N N . LEU A 1 89 ? 18.461 -4.826 -8.782 1.00 73.50 89 LEU A N 1
ATOM 650 C CA . LEU A 1 89 ? 19.524 -3.941 -9.264 1.00 73.50 89 LEU A CA 1
ATOM 651 C C . LEU A 1 89 ? 20.280 -4.562 -10.447 1.00 73.50 89 LEU A C 1
ATOM 653 O O . LEU A 1 89 ? 20.520 -3.887 -11.443 1.00 73.50 89 LEU A O 1
ATOM 657 N N . ALA A 1 90 ? 20.601 -5.857 -10.390 1.00 76.44 90 ALA A N 1
ATOM 658 C CA . ALA A 1 90 ? 21.272 -6.551 -11.489 1.00 76.44 90 ALA A CA 1
ATOM 659 C C . ALA A 1 90 ? 20.397 -6.697 -12.750 1.00 76.44 90 ALA A C 1
ATOM 661 O O . ALA A 1 90 ? 20.919 -6.634 -13.864 1.00 76.44 90 ALA A O 1
ATOM 662 N N . ALA A 1 91 ? 19.087 -6.904 -12.591 1.00 74.69 91 ALA A N 1
ATOM 663 C CA . ALA A 1 91 ? 18.150 -7.084 -13.701 1.00 74.69 91 ALA A CA 1
ATOM 664 C C . ALA A 1 91 ? 17.760 -5.763 -14.384 1.00 74.69 91 ALA A C 1
ATOM 666 O O . ALA A 1 91 ? 17.555 -5.745 -15.598 1.00 74.69 91 ALA A O 1
ATOM 667 N N . PHE A 1 92 ? 17.668 -4.674 -13.615 1.00 64.75 92 PHE A N 1
ATOM 668 C CA . PHE A 1 92 ? 17.155 -3.382 -14.073 1.00 64.75 92 PHE A CA 1
ATOM 669 C C . PHE A 1 92 ? 18.223 -2.287 -14.204 1.00 64.75 92 PHE A C 1
ATOM 671 O O . PHE A 1 92 ? 17.914 -1.212 -14.719 1.00 64.75 92 PHE A O 1
ATOM 678 N N . MET A 1 93 ? 19.487 -2.533 -13.828 1.00 58.28 93 MET A N 1
ATOM 679 C CA . MET A 1 93 ? 20.572 -1.647 -14.256 1.00 58.28 93 MET A CA 1
ATOM 680 C C . MET A 1 93 ? 20.697 -1.699 -15.784 1.00 58.28 93 MET A C 1
ATOM 682 O O . MET A 1 93 ? 20.832 -2.789 -16.352 1.00 58.28 93 MET A O 1
ATOM 686 N N . PRO A 1 94 ? 20.706 -0.545 -16.477 1.00 51.91 94 PRO A N 1
ATOM 687 C CA . PRO A 1 94 ? 20.947 -0.536 -17.906 1.00 51.91 94 PRO A CA 1
ATOM 688 C C . PRO A 1 94 ? 22.317 -1.169 -18.141 1.00 51.91 94 PRO A C 1
ATOM 690 O O . PRO A 1 94 ? 23.327 -0.696 -17.611 1.00 51.91 94 PRO A O 1
ATOM 693 N N . ARG A 1 95 ? 22.375 -2.250 -18.935 1.00 52.94 95 ARG A N 1
ATOM 694 C CA . ARG A 1 95 ? 23.650 -2.694 -19.506 1.00 52.94 95 ARG A CA 1
ATOM 695 C C . ARG A 1 95 ? 24.237 -1.456 -20.165 1.00 52.94 95 ARG A C 1
ATOM 697 O O . ARG A 1 95 ? 23.672 -0.992 -21.154 1.00 52.94 95 ARG A O 1
ATOM 704 N N . ARG A 1 96 ? 25.333 -0.900 -19.627 1.00 50.38 96 ARG A N 1
ATOM 705 C CA . ARG A 1 96 ? 26.084 0.113 -20.371 1.00 50.38 96 ARG A CA 1
ATOM 706 C C . ARG A 1 96 ? 26.310 -0.490 -21.748 1.00 50.38 96 ARG A C 1
ATOM 708 O O . ARG A 1 96 ? 26.849 -1.598 -21.843 1.00 50.38 96 ARG A O 1
ATOM 715 N N . VAL A 1 97 ? 25.842 0.196 -22.788 1.00 51.50 97 VAL A N 1
ATOM 716 C CA . VAL A 1 97 ? 26.264 -0.094 -24.153 1.00 51.50 97 VAL A CA 1
ATOM 717 C C . VAL A 1 97 ? 27.784 -0.120 -24.075 1.00 51.50 97 VAL A C 1
ATOM 719 O O . VAL A 1 97 ? 28.404 0.877 -23.713 1.00 51.50 97 VAL A O 1
ATOM 722 N N . ARG A 1 98 ? 28.380 -1.300 -24.272 1.00 45.47 98 ARG A N 1
ATOM 723 C CA . ARG A 1 98 ? 29.820 -1.400 -24.475 1.00 45.47 98 ARG A CA 1
ATOM 724 C C . ARG A 1 98 ? 30.065 -0.595 -25.741 1.00 45.47 98 ARG A C 1
ATOM 726 O O . ARG A 1 98 ? 29.751 -1.083 -26.824 1.00 45.47 98 ARG A O 1
ATOM 733 N N . GLU A 1 99 ? 30.542 0.639 -25.608 1.00 48.69 99 GLU A N 1
ATOM 734 C CA . GLU A 1 99 ? 31.154 1.319 -26.738 1.00 48.69 99 GLU A CA 1
ATOM 735 C C . GLU A 1 99 ? 32.264 0.390 -27.227 1.00 48.69 99 GLU A C 1
ATOM 737 O O . GLU A 1 99 ? 33.174 0.017 -26.481 1.00 48.69 99 GLU A O 1
ATOM 742 N N . ALA A 1 100 ? 32.092 -0.105 -28.452 1.00 53.62 100 ALA A N 1
ATOM 743 C CA . ALA A 1 100 ? 33.125 -0.863 -29.127 1.00 53.62 100 ALA A CA 1
ATOM 744 C C . ALA A 1 100 ? 34.376 0.025 -29.208 1.00 53.62 100 ALA A C 1
ATOM 746 O O . ALA A 1 100 ? 34.233 1.226 -29.448 1.00 53.62 100 ALA A O 1
ATOM 747 N N . PRO A 1 101 ? 35.589 -0.521 -29.018 1.00 52.50 101 PRO A N 1
ATOM 748 C CA . PRO A 1 101 ? 36.792 0.264 -29.229 1.00 52.50 101 PRO A CA 1
ATOM 749 C C . PRO A 1 101 ? 36.776 0.779 -30.669 1.00 52.50 101 PRO A C 1
ATOM 751 O O . PRO A 1 101 ? 36.605 0.005 -31.615 1.00 52.50 101 PRO A O 1
ATOM 754 N N . ASP A 1 102 ? 36.895 2.097 -30.813 1.00 55.38 102 ASP A N 1
ATOM 755 C CA . ASP A 1 102 ? 36.921 2.772 -32.101 1.00 55.38 102 ASP A CA 1
ATOM 756 C C . ASP A 1 102 ? 38.050 2.175 -32.953 1.00 55.38 102 ASP A C 1
ATOM 758 O O . ASP A 1 102 ? 39.233 2.294 -32.639 1.00 55.38 102 ASP A O 1
ATOM 762 N N . CYS A 1 103 ? 37.693 1.485 -34.038 1.00 58.06 103 CYS A N 1
ATOM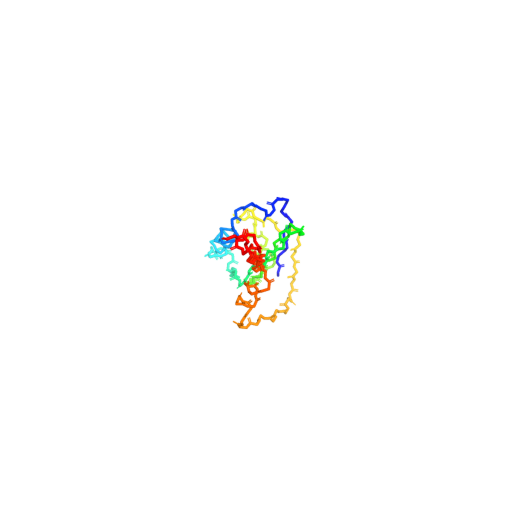 763 C CA . CYS A 1 103 ? 38.655 0.815 -34.915 1.00 58.06 103 CYS A CA 1
ATOM 764 C C . CYS A 1 103 ? 39.375 1.810 -35.855 1.00 58.06 103 CYS A C 1
ATOM 766 O O . CYS A 1 103 ? 39.929 1.417 -36.882 1.00 58.06 103 CYS A O 1
ATOM 768 N N . ARG A 1 104 ? 39.352 3.117 -35.549 1.00 60.12 104 ARG A N 1
ATOM 769 C CA . ARG A 1 104 ? 39.800 4.188 -36.452 1.00 60.12 104 ARG A CA 1
ATOM 770 C C . ARG A 1 104 ? 41.144 4.843 -36.129 1.00 60.12 104 ARG A C 1
ATOM 772 O O . ARG A 1 104 ? 41.488 5.826 -36.777 1.00 60.12 104 ARG A O 1
ATOM 779 N N . THR A 1 105 ? 41.965 4.263 -35.254 1.00 57.22 105 THR A N 1
ATOM 780 C CA . THR A 1 105 ? 43.366 4.703 -35.051 1.00 57.22 105 THR A CA 1
ATOM 781 C C . THR A 1 105 ? 44.402 3.602 -35.288 1.00 57.22 105 THR A C 1
ATOM 783 O O . THR A 1 105 ? 45.479 3.608 -34.705 1.00 57.22 105 THR A O 1
ATOM 786 N N . ALA A 1 106 ? 44.125 2.685 -36.218 1.00 54.09 106 ALA A N 1
ATOM 787 C CA . ALA A 1 106 ? 45.132 1.788 -36.788 1.00 54.09 106 ALA A CA 1
ATOM 788 C C . ALA A 1 106 ? 45.233 1.986 -38.309 1.00 54.09 106 ALA A C 1
ATOM 790 O O . ALA A 1 106 ? 44.965 1.071 -39.081 1.00 54.09 106 ALA A O 1
ATOM 791 N N . LYS A 1 107 ? 45.555 3.208 -38.755 1.00 51.72 107 LYS A N 1
ATOM 792 C CA . LYS A 1 107 ? 46.060 3.471 -40.116 1.00 51.72 107 LYS A CA 1
ATOM 793 C C . LYS A 1 107 ? 46.711 4.857 -40.217 1.00 51.72 107 LYS A C 1
ATOM 795 O O . LYS A 1 107 ? 46.107 5.789 -40.742 1.00 51.72 107 LYS A O 1
ATOM 800 N N . LYS A 1 108 ? 47.947 4.969 -39.734 1.00 46.19 108 LYS A N 1
ATOM 801 C CA . LYS A 1 108 ? 49.118 5.470 -40.479 1.00 46.19 108 LYS A CA 1
ATOM 802 C C . LYS A 1 108 ? 50.339 5.528 -39.578 1.00 46.19 108 LYS A C 1
ATOM 804 O O . LYS A 1 108 ? 50.186 5.999 -38.434 1.00 46.19 108 LYS A O 1
#

Sequence (108 aa):
MAECYRPQLAGPPLDEAMTQLDLAAASEATGARLLFTVCAPVDEVLYSLFWAPSLESVVQVCARAGFPADRVSVGVDARINANAEASLLAAFMPRRVREAPDCRTAKK

Secondary structure (DSSP, 8-state):
-EEEE-TTTTSS-HHHHHHHHHHHHT-TTT--EEEEEEEETTTTEEEEEEE-SSHHHHHHHHHHTT---SEE--S------TTHHHHHHHHHS---------TTS---